Protein AF-A0A1F5B533-F1 (afdb_monomer)

Sequence (104 aa):
MALTTRHQVLAWDLVEGLGDEKHKGVYFRLAKDYEEAFLRRILSLVKDAWRQGNIKSEDRGKYFMGILKKEIQIYGKSIKNRTRRQSNTAKKSGSCKKSGKSRN

Nearest PDB structures (foldseek):
  6drf-assembly1_A  TM=5.918E-01  e=4.350E+00  Homo sapiens

Radius of gyration: 25.21 Å; Cα contacts (8 Å, |Δi|>4): 58; chains: 1; bounding box: 68×32×71 Å

Structure (mmCIF, N/CA/C/O backbone):
data_AF-A0A1F5B533-F1
#
_entry.id   AF-A0A1F5B533-F1
#
loop_
_atom_site.group_PDB
_atom_site.id
_atom_site.type_symbol
_atom_site.label_atom_id
_atom_site.label_alt_id
_atom_site.label_comp_id
_atom_site.label_asym_id
_atom_site.label_entity_id
_atom_site.label_seq_id
_atom_site.pdbx_PDB_ins_code
_atom_site.Cartn_x
_atom_site.Cartn_y
_atom_site.Cartn_z
_atom_site.occupancy
_atom_site.B_iso_or_equiv
_atom_site.auth_seq_id
_atom_site.auth_comp_id
_atom_site.auth_asym_id
_atom_site.auth_atom_id
_atom_site.pdbx_PDB_model_num
ATOM 1 N N . MET A 1 1 ? 15.444 -18.844 5.202 1.00 47.38 1 MET A N 1
ATOM 2 C CA . MET A 1 1 ? 15.034 -18.840 3.778 1.00 47.38 1 MET A CA 1
ATOM 3 C C . MET A 1 1 ? 15.587 -17.577 3.141 1.00 47.38 1 MET A C 1
ATOM 5 O O . MET A 1 1 ? 15.256 -16.502 3.616 1.00 47.38 1 MET A O 1
ATOM 9 N N . ALA A 1 2 ? 16.473 -17.687 2.150 1.00 49.44 2 ALA A N 1
ATOM 10 C CA . ALA A 1 2 ? 17.021 -16.513 1.470 1.00 49.44 2 ALA A CA 1
ATOM 11 C C . ALA A 1 2 ? 15.946 -15.893 0.559 1.00 49.44 2 ALA A C 1
ATOM 13 O O . ALA A 1 2 ? 15.352 -16.596 -0.256 1.00 49.44 2 ALA A O 1
ATOM 14 N N . LEU A 1 3 ? 15.676 -14.595 0.712 1.00 54.03 3 LEU A N 1
ATOM 15 C CA . LEU A 1 3 ? 14.843 -13.828 -0.216 1.00 54.03 3 LEU A CA 1
ATOM 16 C C . LEU A 1 3 ? 15.687 -13.529 -1.456 1.00 54.03 3 LEU A C 1
ATOM 18 O O . LEU A 1 3 ? 16.568 -12.678 -1.417 1.00 54.03 3 LEU A O 1
ATOM 22 N N . THR A 1 4 ? 15.477 -14.275 -2.537 1.00 65.38 4 THR A N 1
ATOM 23 C CA . THR A 1 4 ? 16.397 -14.287 -3.687 1.00 65.38 4 THR A CA 1
ATOM 24 C C . THR A 1 4 ? 16.049 -13.268 -4.768 1.00 65.38 4 THR A C 1
ATOM 26 O O . THR A 1 4 ? 16.853 -13.039 -5.666 1.00 65.38 4 THR A O 1
ATOM 29 N N . THR A 1 5 ? 14.878 -12.623 -4.704 1.00 77.69 5 THR A N 1
ATOM 30 C CA . THR A 1 5 ? 14.460 -11.645 -5.722 1.00 77.69 5 THR A CA 1
ATOM 31 C C . THR A 1 5 ? 14.006 -10.324 -5.108 1.00 77.69 5 THR A C 1
ATOM 33 O O . THR A 1 5 ? 13.290 -10.291 -4.107 1.00 77.69 5 THR A O 1
ATOM 36 N N . ARG A 1 6 ? 14.391 -9.213 -5.750 1.00 79.94 6 ARG A N 1
ATOM 37 C CA . ARG A 1 6 ? 14.094 -7.828 -5.332 1.00 79.94 6 ARG A CA 1
ATOM 38 C C . ARG A 1 6 ? 12.610 -7.601 -5.006 1.00 79.94 6 ARG A C 1
ATOM 40 O O . ARG A 1 6 ? 12.284 -6.946 -4.023 1.00 79.94 6 ARG A O 1
ATOM 47 N N . HIS A 1 7 ? 11.713 -8.217 -5.775 1.00 82.50 7 HIS A N 1
ATOM 48 C CA . HIS A 1 7 ? 10.266 -8.142 -5.561 1.00 82.50 7 HIS A CA 1
ATOM 49 C C . HIS A 1 7 ? 9.800 -8.862 -4.285 1.00 82.50 7 HIS A C 1
ATOM 51 O O . HIS A 1 7 ? 8.859 -8.409 -3.643 1.00 82.50 7 HIS A O 1
ATOM 57 N N . GLN A 1 8 ? 10.447 -9.963 -3.884 1.00 86.19 8 GLN A N 1
ATOM 58 C CA . GLN A 1 8 ? 10.112 -10.658 -2.635 1.00 86.19 8 GLN A CA 1
ATOM 59 C C . GLN A 1 8 ? 10.552 -9.847 -1.415 1.00 86.19 8 GLN A C 1
ATOM 61 O O . GLN 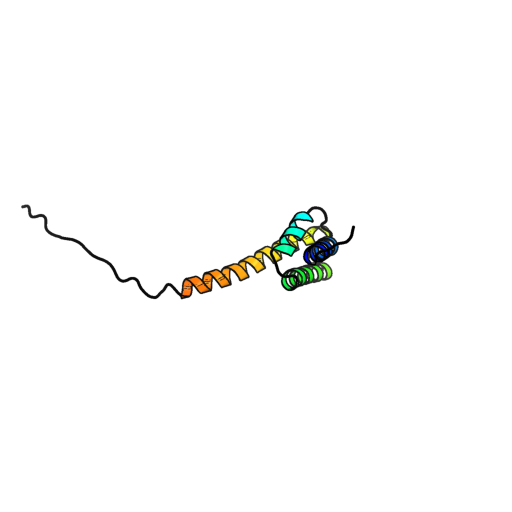A 1 8 ? 9.819 -9.794 -0.433 1.00 86.19 8 GLN A O 1
ATOM 66 N N . VAL A 1 9 ? 11.715 -9.188 -1.493 1.00 88.81 9 VAL A N 1
ATOM 67 C CA . VAL A 1 9 ? 12.182 -8.263 -0.448 1.00 88.81 9 VAL A CA 1
ATOM 68 C C . VAL A 1 9 ? 11.206 -7.097 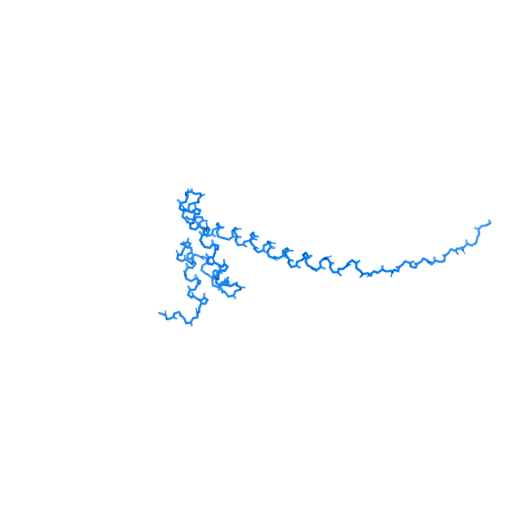-0.306 1.00 88.81 9 VAL A C 1
ATOM 70 O O . VAL A 1 9 ? 10.756 -6.805 0.795 1.00 88.81 9 VAL A O 1
ATOM 73 N N . LEU A 1 10 ? 10.804 -6.490 -1.425 1.00 89.94 10 LEU A N 1
ATOM 74 C CA . LEU A 1 10 ? 9.822 -5.408 -1.422 1.00 89.94 10 LEU A CA 1
ATOM 75 C C . LEU A 1 10 ? 8.463 -5.847 -0.863 1.00 89.94 10 LEU A C 1
ATOM 77 O O . LEU A 1 10 ? 7.840 -5.113 -0.104 1.00 89.94 10 LEU A O 1
ATOM 81 N N . ALA A 1 11 ? 7.992 -7.038 -1.231 1.00 89.62 11 ALA A N 1
ATOM 82 C CA . ALA A 1 11 ? 6.727 -7.562 -0.731 1.00 89.62 11 ALA A CA 1
ATOM 83 C C . ALA A 1 11 ? 6.748 -7.756 0.792 1.00 89.62 11 ALA A C 1
ATOM 85 O O . ALA A 1 11 ? 5.760 -7.442 1.451 1.00 89.62 11 ALA A O 1
ATOM 86 N N . TRP A 1 12 ? 7.866 -8.224 1.349 1.00 90.25 12 TRP A N 1
ATOM 87 C CA . TRP A 1 12 ? 8.044 -8.324 2.797 1.00 90.25 12 TRP A CA 1
ATOM 88 C C . TRP A 1 12 ? 8.118 -6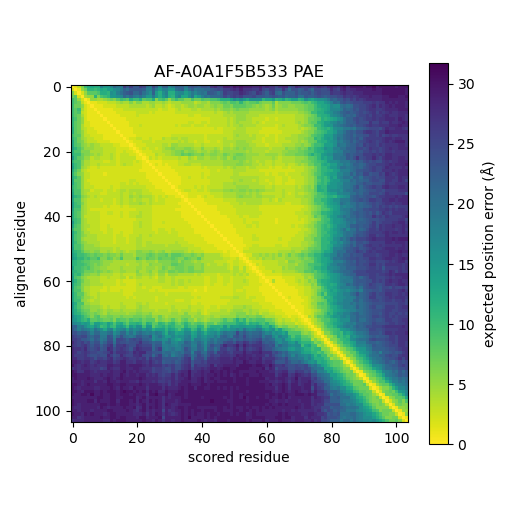.960 3.479 1.00 90.25 12 TRP A C 1
ATOM 90 O O . TRP A 1 12 ? 7.432 -6.765 4.476 1.00 90.25 12 TRP A O 1
ATOM 100 N N . ASP A 1 13 ? 8.841 -5.998 2.901 1.00 89.81 13 ASP A N 1
ATOM 101 C CA . ASP A 1 13 ? 8.907 -4.616 3.408 1.00 89.81 13 ASP A CA 1
ATOM 102 C C . ASP A 1 13 ? 7.502 -3.971 3.455 1.00 89.81 13 ASP A C 1
ATOM 104 O O . ASP A 1 13 ? 7.144 -3.257 4.393 1.00 89.81 13 ASP A O 1
ATOM 108 N N . LEU A 1 14 ? 6.640 -4.288 2.479 1.00 90.88 14 LEU A N 1
ATOM 109 C CA . LEU A 1 14 ? 5.231 -3.880 2.489 1.00 90.88 14 LEU A CA 1
ATOM 110 C C . LEU A 1 14 ? 4.424 -4.585 3.585 1.00 90.88 14 LEU A C 1
ATOM 112 O O . LEU A 1 14 ? 3.658 -3.924 4.282 1.00 90.88 14 LEU A O 1
ATOM 116 N N . VAL A 1 15 ? 4.581 -5.901 3.747 1.00 92.06 15 VAL A N 1
ATOM 117 C CA . VAL A 1 15 ? 3.872 -6.679 4.778 1.00 92.06 15 VAL A CA 1
ATOM 118 C C . VAL A 1 15 ? 4.220 -6.173 6.175 1.00 92.06 15 VAL A C 1
ATOM 120 O O . VAL A 1 15 ? 3.313 -5.877 6.952 1.00 92.06 15 VAL A O 1
ATOM 123 N N . GLU A 1 16 ? 5.508 -6.013 6.471 1.00 90.44 16 GLU A N 1
ATOM 124 C CA . GLU A 1 16 ? 5.986 -5.501 7.757 1.00 90.44 16 GLU A CA 1
ATOM 125 C C . GLU A 1 16 ? 5.591 -4.035 7.953 1.00 90.44 16 GLU A C 1
ATOM 127 O O . GLU A 1 16 ? 5.068 -3.656 9.002 1.00 90.44 16 GLU A O 1
ATOM 132 N N . GLY A 1 17 ? 5.767 -3.201 6.924 1.00 87.12 17 GLY A N 1
ATOM 133 C CA . GLY A 1 17 ? 5.429 -1.782 6.983 1.00 87.12 17 GLY A CA 1
ATOM 134 C C . GLY A 1 17 ? 3.939 -1.517 7.221 1.00 87.12 17 GLY A C 1
ATOM 135 O O . GLY A 1 17 ? 3.582 -0.532 7.878 1.00 87.12 17 GLY A O 1
ATOM 136 N N . LEU A 1 18 ? 3.069 -2.390 6.710 1.00 88.88 18 LEU A N 1
ATOM 137 C CA . LEU A 1 18 ? 1.618 -2.299 6.875 1.00 88.88 18 LEU A CA 1
ATOM 138 C C . LEU A 1 18 ? 1.098 -3.105 8.071 1.00 88.88 18 LEU A C 1
ATOM 140 O O . LEU A 1 18 ? -0.011 -2.827 8.523 1.00 88.88 18 LEU A O 1
ATOM 144 N N . GLY A 1 19 ? 1.883 -4.046 8.602 1.00 88.12 19 GLY A N 1
ATOM 145 C CA . GLY A 1 19 ? 1.453 -4.972 9.653 1.00 88.12 19 GLY A CA 1
ATOM 146 C C . GLY A 1 19 ? 0.354 -5.932 9.187 1.00 88.12 19 GLY A C 1
ATOM 147 O O . GLY A 1 19 ? -0.507 -6.311 9.975 1.00 88.12 19 GLY A O 1
ATOM 148 N N . ASP A 1 20 ? 0.339 -6.280 7.898 1.00 86.25 20 ASP A N 1
ATOM 149 C CA . ASP A 1 20 ? -0.748 -7.032 7.265 1.00 86.25 20 ASP A CA 1
ATOM 150 C C . ASP A 1 20 ? -0.246 -8.336 6.635 1.00 86.25 20 ASP A C 1
ATOM 152 O O . ASP A 1 20 ? -0.148 -8.498 5.416 1.00 86.25 20 ASP A O 1
ATOM 156 N N . GLU A 1 21 ? 0.069 -9.303 7.493 1.00 86.50 21 GLU A N 1
ATOM 157 C CA . GLU A 1 21 ? 0.518 -10.628 7.059 1.00 86.50 21 GLU A CA 1
ATOM 158 C C . GLU A 1 21 ? -0.583 -11.439 6.368 1.00 86.50 21 GLU A C 1
ATOM 160 O O . GLU A 1 21 ? -0.295 -12.272 5.501 1.00 86.50 21 GLU A O 1
ATOM 165 N N . LYS A 1 22 ? -1.852 -11.179 6.711 1.00 86.94 22 LYS A N 1
ATOM 166 C CA . LYS A 1 22 ? -3.011 -11.898 6.161 1.00 86.94 22 LYS A CA 1
ATOM 167 C C . LYS A 1 22 ? -3.096 -11.743 4.645 1.00 86.94 22 LYS A C 1
ATOM 169 O O . LYS A 1 22 ? -3.437 -12.699 3.951 1.00 86.94 22 LYS A O 1
ATOM 174 N N . HIS A 1 23 ? -2.719 -10.576 4.123 1.00 87.75 23 HIS A N 1
ATOM 175 C CA . HIS A 1 23 ? -2.760 -10.280 2.691 1.00 87.75 23 HIS A CA 1
ATOM 176 C C . HIS A 1 23 ? -1.390 -10.338 2.007 1.00 87.75 23 HIS A C 1
ATOM 178 O O . HIS A 1 23 ? -1.252 -9.832 0.891 1.00 87.75 23 HIS A O 1
ATOM 184 N N . LYS A 1 24 ? -0.389 -11.015 2.597 1.00 88.25 24 LYS A N 1
ATOM 185 C CA . LYS A 1 24 ? 0.957 -11.164 2.006 1.00 88.25 24 LYS A CA 1
ATOM 186 C C . LYS A 1 24 ? 0.929 -11.527 0.521 1.00 88.25 24 LYS A C 1
ATOM 188 O O . LYS A 1 24 ? 1.554 -10.846 -0.283 1.00 88.25 24 LYS A O 1
ATOM 193 N N . GLY A 1 25 ? 0.121 -12.511 0.119 1.00 88.12 25 GLY A N 1
ATOM 194 C CA . GLY A 1 25 ? 0.020 -12.941 -1.282 1.00 88.12 25 GLY A CA 1
ATOM 195 C C . GLY A 1 25 ? -0.355 -11.817 -2.259 1.00 88.12 25 GLY A C 1
ATOM 196 O O . GLY A 1 25 ? 0.126 -11.803 -3.392 1.00 88.12 25 GLY A O 1
ATOM 197 N N . VAL A 1 26 ? -1.148 -10.838 -1.814 1.00 89.31 26 VAL A N 1
ATOM 198 C CA . VAL A 1 26 ? -1.497 -9.657 -2.613 1.00 89.31 26 VAL A CA 1
ATOM 199 C C . VAL A 1 26 ? -0.273 -8.765 -2.798 1.00 89.31 26 VAL A C 1
ATOM 201 O O . VAL A 1 26 ? 0.035 -8.394 -3.927 1.00 89.31 26 VAL A O 1
ATOM 204 N N . TYR A 1 27 ? 0.474 -8.476 -1.732 1.00 90.62 27 TYR A N 1
ATOM 205 C CA . TYR A 1 27 ? 1.678 -7.641 -1.804 1.00 90.62 27 TYR A CA 1
ATOM 206 C C . TYR A 1 27 ? 2.778 -8.268 -2.669 1.00 90.62 27 TYR A C 1
ATOM 208 O O . TYR A 1 27 ? 3.426 -7.562 -3.436 1.00 90.62 27 TYR A O 1
ATOM 216 N N . PHE A 1 28 ? 2.926 -9.596 -2.643 1.00 89.62 28 PHE A N 1
ATOM 217 C CA . PHE A 1 28 ? 3.830 -10.307 -3.557 1.00 89.62 28 PHE A CA 1
ATOM 218 C C . PHE A 1 28 ? 3.439 -10.142 -5.025 1.00 89.62 28 PHE A C 1
ATOM 220 O O . PHE A 1 28 ? 4.312 -10.042 -5.886 1.00 89.62 28 PHE A O 1
ATOM 227 N N . ARG A 1 29 ? 2.139 -10.120 -5.326 1.00 87.38 29 ARG A N 1
ATOM 228 C CA . ARG A 1 29 ? 1.649 -9.875 -6.683 1.00 87.38 29 ARG A CA 1
ATOM 229 C C . ARG A 1 29 ? 1.869 -8.419 -7.091 1.00 87.38 29 ARG A C 1
ATOM 231 O O . ARG A 1 29 ? 2.412 -8.169 -8.159 1.00 87.38 29 ARG A O 1
ATOM 238 N N . LEU A 1 30 ? 1.561 -7.472 -6.206 1.00 88.12 30 LEU A N 1
ATOM 239 C CA . LEU A 1 30 ? 1.803 -6.049 -6.447 1.00 88.12 30 LEU A CA 1
ATOM 240 C C . LEU A 1 30 ? 3.278 -5.746 -6.704 1.00 88.12 30 LEU A C 1
ATOM 242 O O . LEU A 1 30 ? 3.588 -5.013 -7.633 1.00 88.12 30 LEU A O 1
ATOM 246 N N . ALA A 1 31 ? 4.184 -6.346 -5.933 1.00 88.75 31 ALA A N 1
ATOM 247 C CA . ALA A 1 31 ? 5.616 -6.163 -6.122 1.00 88.75 31 ALA A CA 1
ATOM 248 C C . ALA A 1 31 ? 6.116 -6.679 -7.480 1.00 88.75 31 ALA A C 1
ATOM 250 O O . ALA A 1 31 ? 7.164 -6.234 -7.922 1.00 88.75 31 ALA A O 1
ATOM 251 N N . LYS A 1 32 ? 5.403 -7.601 -8.142 1.00 85.81 32 LYS A N 1
ATOM 252 C CA . LYS A 1 32 ? 5.729 -8.048 -9.508 1.00 85.81 32 LYS A CA 1
ATOM 253 C C . LYS A 1 32 ? 5.128 -7.143 -10.581 1.00 85.81 32 LYS A C 1
ATOM 255 O O . LYS A 1 32 ? 5.743 -6.958 -11.624 1.00 85.81 32 LYS A O 1
ATOM 260 N N . ASP A 1 33 ? 3.928 -6.631 -10.329 1.00 85.00 33 ASP A N 1
ATOM 261 C CA . ASP A 1 33 ? 3.141 -5.890 -11.316 1.00 85.00 33 ASP A CA 1
ATOM 262 C C . ASP A 1 33 ? 3.504 -4.392 -11.362 1.00 85.00 33 ASP A C 1
ATOM 264 O O . ASP A 1 33 ? 3.265 -3.733 -12.374 1.00 85.00 33 ASP A O 1
ATOM 268 N N . TYR A 1 34 ? 4.068 -3.843 -10.280 1.00 86.25 34 TYR A N 1
ATOM 269 C CA . TYR A 1 34 ? 4.357 -2.414 -10.134 1.00 86.25 34 TYR A CA 1
ATOM 270 C C . TYR A 1 34 ? 5.813 -2.141 -9.757 1.00 86.25 34 TYR A C 1
ATOM 272 O O . TYR A 1 34 ? 6.465 -2.928 -9.073 1.00 86.25 34 TYR A O 1
ATOM 280 N N . GLU A 1 35 ? 6.302 -0.966 -10.155 1.00 85.81 35 GLU A N 1
ATOM 281 C CA . GLU A 1 35 ? 7.642 -0.510 -9.797 1.00 85.81 35 GLU A CA 1
ATOM 282 C C . GLU A 1 35 ? 7.805 -0.290 -8.288 1.00 85.81 35 GLU A C 1
ATOM 284 O O . GLU A 1 35 ? 6.915 0.203 -7.587 1.00 85.81 35 GLU A O 1
ATOM 289 N N . GLU A 1 36 ? 9.013 -0.569 -7.800 1.00 87.62 36 GLU A N 1
ATOM 290 C CA . GLU A 1 36 ? 9.376 -0.397 -6.395 1.00 87.62 36 GLU A CA 1
ATOM 291 C C . GLU A 1 36 ? 9.157 1.036 -5.897 1.00 87.62 36 GLU A C 1
ATOM 293 O O . GLU A 1 36 ? 8.579 1.239 -4.829 1.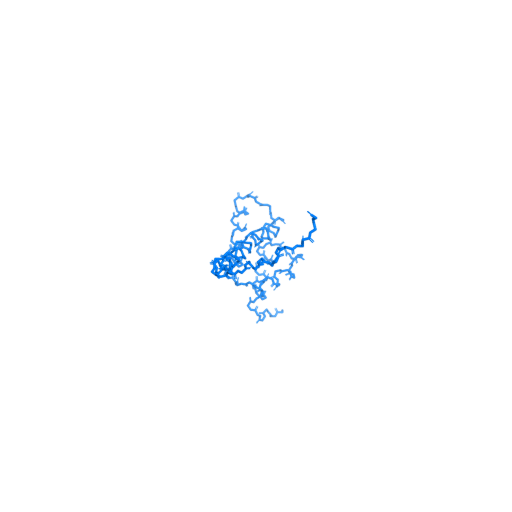00 87.62 36 GLU A O 1
ATOM 298 N N . ALA A 1 37 ? 9.584 2.034 -6.676 1.00 87.44 37 ALA A N 1
ATOM 299 C CA . ALA A 1 37 ? 9.460 3.440 -6.299 1.00 87.44 37 ALA A CA 1
ATOM 300 C C . ALA A 1 37 ? 7.992 3.846 -6.084 1.00 87.44 37 ALA A C 1
ATOM 302 O O . ALA A 1 37 ? 7.674 4.575 -5.142 1.00 87.44 37 ALA A O 1
ATOM 303 N N . PHE A 1 38 ? 7.088 3.323 -6.915 1.00 88.31 38 PHE A N 1
ATOM 304 C CA . PHE A 1 38 ? 5.656 3.579 -6.810 1.00 88.31 38 PHE A CA 1
ATOM 305 C C . PHE A 1 38 ? 5.068 2.987 -5.523 1.00 88.31 38 PHE A C 1
ATOM 307 O O . PHE A 1 38 ? 4.397 3.690 -4.765 1.00 88.31 38 PHE A O 1
ATOM 314 N N . LEU A 1 39 ? 5.374 1.723 -5.226 1.00 90.38 39 LEU A N 1
ATOM 315 C CA . LEU A 1 39 ? 4.884 1.055 -4.018 1.00 90.38 39 LEU A CA 1
ATOM 316 C C . LEU A 1 39 ? 5.458 1.680 -2.738 1.00 90.38 39 LEU A C 1
ATOM 318 O O . LEU A 1 39 ? 4.715 1.900 -1.779 1.00 90.38 39 LEU A O 1
ATOM 322 N N . ARG A 1 40 ? 6.747 2.050 -2.734 1.00 90.69 40 ARG A N 1
ATOM 323 C CA . ARG A 1 40 ? 7.383 2.760 -1.609 1.00 90.69 40 ARG A CA 1
ATOM 324 C C . ARG A 1 40 ? 6.764 4.134 -1.365 1.00 90.69 40 ARG A C 1
AT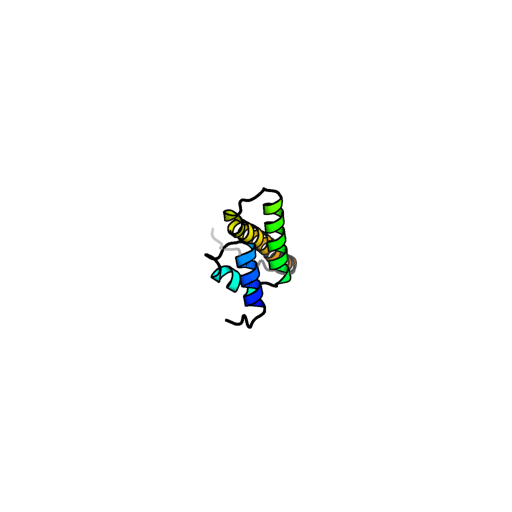OM 326 O O . ARG A 1 40 ? 6.550 4.504 -0.211 1.00 90.69 40 ARG A O 1
ATOM 333 N N . ARG A 1 41 ? 6.432 4.877 -2.426 1.00 91.56 41 ARG A N 1
ATOM 334 C CA . ARG A 1 41 ? 5.750 6.175 -2.311 1.00 91.56 41 ARG A CA 1
ATOM 335 C C . ARG A 1 41 ? 4.404 6.028 -1.607 1.00 91.56 41 ARG A C 1
ATOM 337 O O . ARG A 1 41 ? 4.118 6.780 -0.681 1.00 91.56 41 ARG A O 1
ATOM 344 N N . ILE A 1 42 ? 3.604 5.038 -2.004 1.00 91.81 42 ILE A N 1
ATOM 345 C CA . ILE A 1 42 ? 2.309 4.772 -1.364 1.00 91.81 42 ILE A CA 1
ATOM 346 C C . ILE A 1 42 ? 2.508 4.353 0.093 1.00 91.81 42 ILE A C 1
ATOM 348 O O . ILE A 1 42 ? 1.812 4.861 0.968 1.00 91.81 42 ILE A O 1
ATOM 352 N N . LEU A 1 43 ? 3.485 3.488 0.377 1.00 91.69 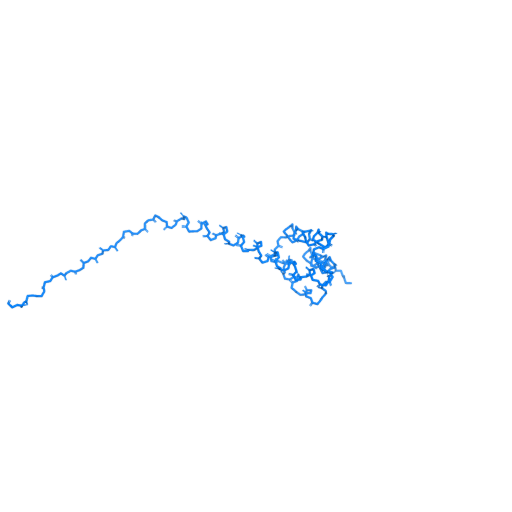43 LEU A N 1
ATOM 353 C CA . LEU A 1 43 ? 3.803 3.084 1.747 1.00 91.69 43 LEU A CA 1
ATOM 354 C C . LEU A 1 43 ? 4.152 4.294 2.631 1.00 91.69 43 LEU A C 1
ATOM 356 O O . LEU A 1 43 ? 3.699 4.357 3.774 1.00 91.69 43 LEU A O 1
ATOM 360 N N . SER A 1 44 ? 4.902 5.268 2.105 1.00 92.38 44 SER A N 1
ATOM 361 C CA . SER A 1 44 ? 5.208 6.515 2.818 1.00 92.38 44 SER A CA 1
ATOM 362 C C . SER A 1 44 ? 3.939 7.282 3.185 1.00 92.38 44 SER A C 1
ATOM 364 O O . SER A 1 44 ? 3.767 7.642 4.343 1.00 92.38 44 SER A O 1
ATOM 366 N N . LEU A 1 45 ? 2.999 7.438 2.245 1.00 91.38 45 LEU A N 1
ATOM 367 C CA . LEU A 1 45 ? 1.727 8.128 2.501 1.00 91.38 45 LEU A CA 1
ATOM 368 C C . LEU A 1 45 ? 0.909 7.456 3.611 1.00 91.38 45 LEU A C 1
ATOM 370 O O . LEU A 1 45 ? 0.269 8.133 4.414 1.00 91.38 45 LEU A O 1
ATOM 374 N N . VAL A 1 46 ? 0.929 6.122 3.676 1.00 91.62 46 VAL A N 1
ATOM 375 C CA . VAL A 1 46 ? 0.261 5.373 4.750 1.00 91.62 46 VAL A CA 1
ATOM 376 C C . VAL A 1 46 ? 0.961 5.603 6.091 1.00 91.62 46 VAL A C 1
ATOM 378 O O . VAL A 1 46 ? 0.289 5.827 7.097 1.00 91.62 46 VAL A O 1
ATOM 381 N N . LYS A 1 47 ? 2.301 5.581 6.118 1.00 90.31 47 LYS A N 1
ATOM 382 C CA . LYS A 1 47 ? 3.087 5.856 7.332 1.00 90.31 47 LYS A CA 1
ATOM 383 C C . LYS A 1 47 ? 2.835 7.271 7.852 1.00 90.31 47 LYS A C 1
ATOM 385 O O . LYS A 1 47 ? 2.648 7.433 9.056 1.00 90.31 47 LYS A O 1
ATOM 390 N N . ASP A 1 48 ? 2.763 8.258 6.967 1.00 92.44 48 ASP A N 1
ATOM 391 C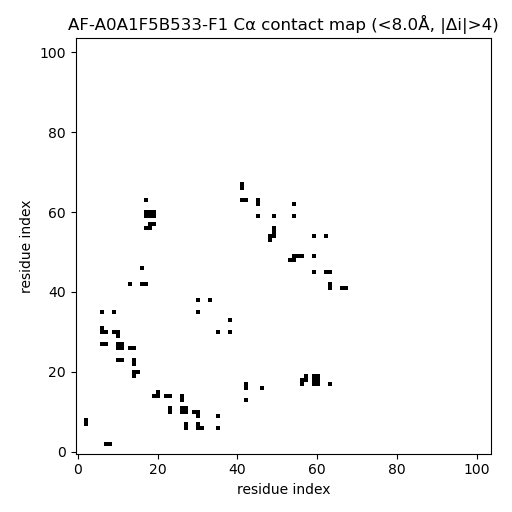 CA . ASP A 1 48 ? 2.476 9.648 7.328 1.00 92.44 48 ASP A CA 1
ATOM 392 C C . ASP A 1 48 ? 1.055 9.801 7.877 1.00 92.44 48 ASP A C 1
ATOM 394 O O . ASP A 1 48 ? 0.865 10.386 8.941 1.00 92.44 48 ASP A O 1
ATOM 398 N N . ALA A 1 49 ? 0.060 9.192 7.223 1.00 90.38 49 ALA A N 1
ATOM 399 C CA . ALA A 1 49 ? -1.317 9.192 7.710 1.00 90.38 49 ALA A CA 1
ATOM 400 C C . ALA A 1 49 ? -1.448 8.521 9.088 1.00 90.38 49 ALA A C 1
ATOM 402 O O . ALA A 1 49 ? -2.206 8.993 9.936 1.00 90.38 49 ALA A O 1
ATOM 403 N N . TRP A 1 50 ? -0.698 7.443 9.336 1.00 91.19 50 TRP A N 1
ATOM 404 C CA . TRP A 1 50 ? -0.671 6.792 10.646 1.00 91.19 50 TRP A CA 1
ATOM 405 C C . TRP A 1 50 ? -0.001 7.671 11.706 1.00 91.19 50 TRP A C 1
ATOM 407 O O . TRP A 1 50 ? -0.553 7.837 12.791 1.00 91.19 50 TRP A O 1
ATOM 417 N N . ARG A 1 51 ? 1.145 8.289 11.388 1.00 89.50 51 ARG A N 1
ATOM 418 C CA . ARG A 1 51 ? 1.843 9.221 12.293 1.00 89.50 51 ARG A CA 1
ATOM 419 C C . ARG A 1 51 ? 0.994 10.436 12.658 1.00 89.50 51 ARG A C 1
ATOM 421 O O . ARG A 1 51 ? 1.084 10.915 13.780 1.00 89.50 51 ARG A O 1
ATOM 428 N N . GLN A 1 52 ? 0.160 10.909 11.736 1.00 92.19 52 GLN A N 1
ATOM 429 C CA . GLN A 1 52 ? -0.781 12.009 11.966 1.00 92.19 52 GLN A CA 1
ATOM 430 C C . GLN A 1 52 ? -2.025 11.594 12.770 1.00 92.19 52 GLN A C 1
ATOM 432 O O . GLN A 1 52 ? -2.836 12.449 13.107 1.00 92.19 52 GLN A O 1
ATOM 437 N N . GLY A 1 53 ? -2.208 10.301 13.063 1.00 90.25 53 GLY A N 1
ATOM 438 C CA . GLY A 1 53 ? -3.387 9.794 13.770 1.00 90.25 53 GLY A CA 1
ATOM 439 C C . GLY A 1 53 ? -4.651 9.704 12.909 1.00 90.25 53 GLY A C 1
ATOM 440 O O . GLY A 1 53 ? -5.729 9.449 13.438 1.00 90.25 53 GLY A O 1
ATOM 441 N N . ASN A 1 54 ? -4.537 9.864 11.585 1.00 89.50 54 ASN A N 1
ATOM 442 C CA . ASN A 1 54 ? -5.678 9.798 10.666 1.00 89.50 54 ASN A CA 1
ATOM 443 C C . ASN A 1 54 ? -6.201 8.368 10.471 1.00 89.50 54 ASN A C 1
ATOM 445 O O . ASN A 1 54 ? -7.349 8.176 10.073 1.00 89.50 54 ASN A O 1
ATOM 449 N N . ILE A 1 55 ? -5.356 7.361 10.707 1.00 90.62 55 ILE A N 1
ATOM 450 C CA . ILE A 1 55 ? -5.696 5.947 10.526 1.00 90.62 55 ILE A CA 1
ATOM 451 C C . ILE A 1 55 ? -5.217 5.106 11.707 1.00 90.62 55 ILE A C 1
ATOM 453 O O . ILE A 1 55 ? -4.173 5.373 12.303 1.00 90.62 55 ILE A O 1
ATOM 457 N N . LYS A 1 56 ? -5.966 4.045 12.015 1.00 88.56 56 LYS A N 1
ATOM 458 C CA . LYS A 1 56 ? -5.575 3.039 13.009 1.00 88.56 56 LYS A CA 1
ATOM 459 C C . LYS A 1 56 ? -4.513 2.102 12.434 1.00 88.56 56 LYS A C 1
ATOM 461 O O . LYS A 1 56 ? -4.414 1.928 11.220 1.00 88.56 56 LYS A O 1
ATOM 466 N N . SER A 1 57 ? -3.734 1.468 13.310 1.00 83.00 57 SER A N 1
ATOM 467 C CA . SER A 1 57 ? -2.729 0.464 12.928 1.00 83.00 57 SER A CA 1
ATOM 468 C C . SER A 1 57 ? -3.326 -0.681 12.107 1.00 83.00 57 SER A C 1
ATOM 470 O O . SER A 1 57 ? -2.745 -1.074 11.102 1.00 83.00 57 SER A O 1
ATOM 472 N N . GLU A 1 58 ? -4.513 -1.151 12.486 1.00 86.38 58 GLU A N 1
ATOM 473 C CA . GLU A 1 58 ? -5.220 -2.260 11.830 1.00 86.38 58 GLU A CA 1
ATOM 474 C C . GLU A 1 58 ? -5.738 -1.912 10.424 1.00 86.38 58 GLU A C 1
ATOM 476 O O . GLU A 1 58 ? -5.935 -2.794 9.589 1.00 86.38 58 GLU A O 1
ATOM 481 N N . ASP A 1 59 ? -5.942 -0.624 10.134 1.00 88.44 59 ASP A N 1
ATOM 482 C CA . ASP A 1 59 ? -6.509 -0.166 8.863 1.00 88.44 59 ASP A CA 1
ATOM 483 C C . ASP A 1 59 ? -5.445 0.267 7.844 1.00 88.44 59 ASP A C 1
ATOM 485 O O . ASP A 1 59 ? -5.788 0.647 6.721 1.00 88.44 59 ASP A O 1
ATOM 489 N N . ARG A 1 60 ? -4.150 0.165 8.178 1.00 88.44 60 ARG A N 1
ATOM 490 C CA . ARG A 1 60 ? -3.049 0.538 7.270 1.00 88.44 60 ARG A CA 1
ATOM 491 C C . ARG A 1 60 ? -3.114 -0.209 5.937 1.00 88.44 60 ARG A C 1
ATOM 493 O O . ARG A 1 60 ? -2.988 0.424 4.891 1.00 88.44 60 ARG A O 1
ATOM 500 N N . GLY A 1 61 ? -3.373 -1.520 5.955 1.00 89.44 61 GLY A N 1
ATOM 501 C CA . GLY A 1 61 ? -3.504 -2.334 4.738 1.00 89.44 61 GLY A CA 1
ATOM 502 C C . GLY A 1 61 ? -4.684 -1.908 3.854 1.00 89.44 61 GLY A C 1
ATOM 503 O O . GLY A 1 61 ? -4.539 -1.726 2.642 1.00 89.44 61 GLY A O 1
ATOM 504 N N . LYS A 1 62 ? -5.851 -1.635 4.455 1.00 89.50 62 LYS A N 1
ATOM 505 C CA . LYS A 1 62 ? -7.027 -1.126 3.723 1.00 89.50 62 LYS A CA 1
ATOM 506 C C . LYS A 1 62 ? -6.758 0.249 3.120 1.00 89.50 62 LYS A C 1
ATOM 508 O O . LYS A 1 62 ? -7.106 0.501 1.965 1.00 89.50 62 LYS A O 1
ATOM 513 N N . TYR A 1 63 ? -6.126 1.131 3.890 1.00 91.25 63 TYR A N 1
ATOM 514 C CA . TYR A 1 63 ? -5.787 2.477 3.449 1.00 91.25 63 TYR A CA 1
ATOM 515 C C . TYR A 1 63 ? -4.779 2.447 2.291 1.00 91.25 63 TYR A C 1
ATOM 517 O O . TYR A 1 63 ? -4.988 3.125 1.283 1.00 91.25 63 TYR A O 1
ATOM 525 N N . PHE A 1 64 ? -3.762 1.580 2.373 1.00 92.81 64 PHE A N 1
ATOM 526 C CA . PHE A 1 64 ? -2.812 1.323 1.289 1.00 92.81 64 PHE A CA 1
ATOM 527 C C . PHE A 1 64 ? -3.524 0.927 -0.008 1.00 92.81 64 PHE A C 1
ATOM 529 O O . PHE A 1 64 ? -3.324 1.564 -1.043 1.00 92.81 64 PHE A O 1
ATOM 536 N N . MET A 1 65 ? -4.413 -0.070 0.047 1.00 90.06 65 MET A N 1
ATOM 537 C CA . MET A 1 65 ? -5.183 -0.508 -1.125 1.00 90.06 65 MET A CA 1
ATOM 538 C C . MET A 1 65 ? -6.087 0.600 -1.678 1.00 90.06 65 MET A C 1
ATOM 540 O O . MET A 1 65 ? -6.264 0.716 -2.894 1.00 90.06 65 MET A O 1
ATOM 544 N N . GLY A 1 66 ? -6.635 1.448 -0.804 1.00 91.38 66 GLY A N 1
ATOM 545 C CA . GLY A 1 66 ? -7.419 2.618 -1.189 1.00 91.38 66 GLY A CA 1
ATOM 546 C C . GLY A 1 66 ? -6.612 3.639 -1.997 1.00 91.38 66 GLY A C 1
ATOM 547 O O . GLY A 1 66 ? -7.082 4.098 -3.041 1.00 91.38 66 GLY A O 1
ATOM 548 N N . ILE A 1 67 ? -5.394 3.968 -1.553 1.00 90.25 67 ILE A N 1
ATOM 549 C CA . ILE A 1 67 ? -4.487 4.865 -2.289 1.00 90.25 67 ILE A CA 1
ATOM 550 C C . ILE A 1 67 ? -4.052 4.215 -3.599 1.00 90.25 67 ILE A C 1
ATOM 552 O O . ILE A 1 67 ? -4.147 4.846 -4.649 1.00 90.25 67 ILE A O 1
ATOM 556 N N . LEU A 1 68 ? -3.656 2.942 -3.557 1.00 89.69 68 LEU A N 1
ATOM 557 C CA . LEU A 1 68 ? -3.239 2.184 -4.731 1.00 89.69 68 LEU A CA 1
ATOM 558 C C . LEU A 1 68 ? -4.315 2.219 -5.827 1.00 89.69 68 LEU A C 1
ATOM 560 O O . LEU A 1 68 ? -4.024 2.549 -6.975 1.00 89.69 68 LEU A O 1
ATOM 564 N N . LYS A 1 69 ? -5.582 1.968 -5.474 1.00 87.31 69 LYS A N 1
ATOM 565 C CA . LYS A 1 69 ? -6.708 2.022 -6.419 1.00 87.31 69 LYS A CA 1
ATOM 566 C C . LYS A 1 69 ? -6.899 3.419 -7.022 1.00 87.31 69 LYS A C 1
ATOM 568 O O . LYS A 1 69 ? -7.179 3.525 -8.217 1.00 87.31 69 LYS A O 1
ATOM 573 N N . LYS A 1 70 ? -6.746 4.482 -6.223 1.00 87.25 70 LYS A N 1
ATOM 574 C CA . LYS A 1 70 ? -6.837 5.876 -6.696 1.00 87.25 70 LYS A CA 1
ATOM 575 C C . LYS A 1 70 ? -5.698 6.219 -7.660 1.00 87.25 70 LYS A C 1
ATOM 577 O O . LYS A 1 70 ? -5.964 6.737 -8.742 1.00 87.25 70 LYS A O 1
ATOM 582 N N . GLU A 1 71 ? -4.463 5.882 -7.302 1.00 83.88 71 GLU A N 1
ATOM 583 C CA . GLU A 1 71 ? -3.270 6.124 -8.122 1.00 83.88 71 GLU A CA 1
ATOM 584 C C . GLU A 1 71 ? -3.331 5.351 -9.449 1.00 83.88 71 GLU A C 1
ATOM 586 O O . GLU A 1 71 ? -3.148 5.939 -10.515 1.00 83.88 71 GLU A O 1
ATOM 591 N N . ILE A 1 72 ? -3.721 4.070 -9.426 1.00 81.62 72 ILE A N 1
ATOM 592 C CA . ILE A 1 72 ? -3.938 3.275 -10.648 1.00 81.62 72 ILE A CA 1
ATOM 593 C C . ILE A 1 72 ? -5.023 3.904 -11.525 1.00 81.62 72 ILE A C 1
ATOM 595 O O . ILE A 1 72 ? -4.890 3.940 -12.747 1.00 81.62 72 ILE A O 1
ATOM 599 N N . GLN A 1 73 ? -6.108 4.418 -10.939 1.00 74.62 73 GLN A N 1
ATOM 600 C CA . GLN A 1 73 ? -7.174 5.054 -11.711 1.00 74.62 73 GLN A CA 1
ATOM 601 C C . GLN A 1 73 ? -6.697 6.345 -12.393 1.00 74.62 73 GLN A C 1
ATOM 603 O O . GLN A 1 73 ? -7.107 6.617 -13.522 1.00 74.62 73 GLN A O 1
ATOM 608 N N . ILE A 1 74 ? -5.831 7.125 -11.744 1.00 66.00 74 ILE A N 1
ATOM 609 C CA . ILE A 1 74 ? -5.199 8.312 -12.337 1.00 66.00 74 ILE A CA 1
ATOM 610 C C . ILE A 1 74 ? -4.265 7.887 -13.481 1.00 66.00 74 ILE A C 1
ATOM 612 O O . ILE A 1 74 ? -4.363 8.424 -14.588 1.00 66.00 74 ILE A O 1
ATOM 616 N N . TYR A 1 75 ? -3.446 6.858 -13.260 1.00 58.38 75 TYR A N 1
ATOM 617 C CA . TYR A 1 75 ? -2.516 6.325 -14.258 1.00 58.38 75 TYR A CA 1
ATOM 618 C C . TYR A 1 75 ? -3.244 5.744 -15.486 1.00 58.38 75 TYR A C 1
ATOM 620 O O . TYR A 1 75 ? -2.956 6.093 -16.630 1.00 58.38 75 TYR A O 1
ATOM 628 N N . GLY A 1 76 ? -4.283 4.933 -15.270 1.00 53.72 76 GLY A N 1
ATOM 629 C CA . GLY A 1 76 ? -5.114 4.360 -16.332 1.00 53.72 76 GLY A CA 1
ATOM 630 C C . GLY A 1 76 ? -5.957 5.399 -17.085 1.00 53.72 76 GLY A C 1
ATOM 631 O O . GLY A 1 76 ? -6.207 5.240 -18.283 1.00 53.72 76 GLY A O 1
ATOM 632 N N . LYS A 1 77 ? -6.369 6.494 -16.427 1.00 49.88 77 LYS A N 1
ATOM 633 C CA . LYS A 1 77 ? -7.022 7.637 -17.094 1.00 49.88 77 LYS A CA 1
ATOM 634 C C . LYS A 1 77 ? -6.049 8.410 -17.987 1.00 49.88 77 LYS A C 1
ATOM 636 O O . LYS A 1 77 ? -6.464 8.843 -19.059 1.00 49.88 77 LYS A O 1
ATOM 641 N N . SER A 1 78 ? -4.775 8.533 -17.607 1.00 47.84 78 SER A N 1
ATOM 642 C CA . SER A 1 78 ? -3.732 9.139 -18.453 1.00 47.84 78 SER A CA 1
ATOM 643 C C . SER A 1 78 ? -3.565 8.386 -19.783 1.00 47.84 78 SER A C 1
ATOM 645 O O . SER A 1 78 ? -3.549 8.997 -20.853 1.00 47.84 78 SER A O 1
ATOM 647 N N . ILE A 1 79 ? -3.587 7.047 -19.746 1.00 47.62 79 ILE A N 1
ATOM 648 C CA . ILE A 1 79 ? -3.484 6.201 -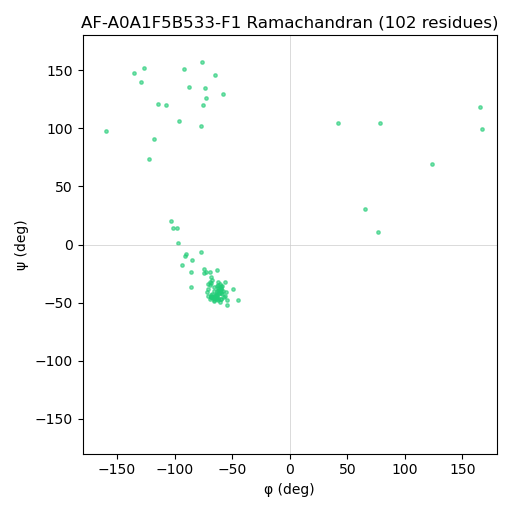20.948 1.00 47.62 79 ILE A CA 1
ATOM 649 C C . ILE A 1 79 ? -4.734 6.326 -21.837 1.00 47.62 79 ILE A C 1
ATOM 651 O O . ILE A 1 79 ? -4.608 6.521 -23.048 1.00 47.62 79 ILE A O 1
ATOM 655 N N . LYS A 1 80 ? -5.942 6.288 -21.251 1.00 39.56 80 LYS A N 1
ATOM 656 C CA . LYS A 1 80 ? -7.212 6.402 -22.002 1.00 39.56 80 LYS A CA 1
ATOM 657 C C . LYS A 1 80 ? -7.454 7.800 -22.584 1.00 39.56 80 LYS A C 1
ATOM 659 O O . LYS A 1 80 ? -8.033 7.928 -23.662 1.00 39.56 80 LYS A O 1
ATOM 664 N N . ASN A 1 81 ? -6.996 8.857 -21.913 1.00 41.44 81 ASN A N 1
ATOM 665 C CA . ASN A 1 81 ? -7.123 10.227 -22.421 1.00 41.44 81 ASN A CA 1
ATOM 666 C C . ASN A 1 81 ? -6.148 10.525 -23.572 1.00 41.44 81 ASN A C 1
ATOM 668 O O . ASN A 1 81 ? -6.449 11.376 -24.410 1.00 41.44 81 ASN A O 1
ATOM 672 N N . ARG A 1 82 ? -5.023 9.799 -23.669 1.00 41.88 82 ARG A N 1
ATOM 673 C CA . ARG A 1 82 ? -4.099 9.893 -24.812 1.00 41.88 82 ARG A CA 1
ATOM 674 C C . ARG A 1 82 ? -4.686 9.259 -26.075 1.00 41.88 82 ARG A C 1
ATOM 676 O O . ARG A 1 82 ? -4.599 9.848 -27.147 1.00 41.88 82 ARG A O 1
ATOM 683 N N . THR A 1 83 ? -5.358 8.116 -25.940 1.00 42.91 83 THR A N 1
ATOM 684 C CA . THR A 1 83 ? -6.005 7.414 -27.064 1.00 42.91 83 THR A CA 1
ATOM 685 C C . THR A 1 83 ? -7.240 8.152 -27.585 1.00 42.91 83 THR A C 1
ATOM 687 O O . THR A 1 83 ? -7.481 8.166 -28.788 1.00 42.91 83 THR A O 1
ATOM 690 N N . ARG A 1 84 ? -7.998 8.834 -26.714 1.00 40.84 84 ARG A N 1
ATOM 691 C CA . ARG A 1 84 ? -9.216 9.564 -27.115 1.00 40.84 84 ARG A CA 1
ATOM 692 C C . ARG A 1 84 ? -8.943 10.878 -27.862 1.00 40.84 84 ARG A C 1
ATOM 694 O O . ARG A 1 84 ? -9.819 11.361 -28.571 1.00 40.84 84 ARG A O 1
ATOM 701 N N . ARG A 1 85 ? -7.744 11.460 -27.726 1.00 40.12 85 ARG A N 1
ATOM 702 C CA . ARG A 1 85 ? -7.340 12.671 -28.469 1.00 40.12 85 ARG A CA 1
ATOM 703 C C . ARG A 1 85 ? -6.782 12.387 -29.869 1.00 40.12 85 ARG A C 1
ATOM 705 O O . ARG A 1 85 ? -6.707 13.318 -30.660 1.00 40.12 85 ARG A O 1
ATOM 712 N N . GLN A 1 86 ? -6.445 11.137 -30.198 1.00 45.94 86 GLN A N 1
ATOM 713 C CA . GLN A 1 86 ? -5.974 10.755 -31.539 1.00 45.94 86 GLN A CA 1
ATOM 714 C C . GLN A 1 86 ? -7.095 10.332 -32.506 1.00 45.94 86 GLN A C 1
ATOM 716 O O . GLN A 1 86 ? -6.831 10.177 -33.691 1.00 45.94 86 GLN A O 1
ATOM 721 N N . SER A 1 87 ? -8.343 10.178 -32.049 1.00 47.12 87 SER A N 1
ATOM 722 C CA . SER A 1 87 ? -9.440 9.638 -32.870 1.00 47.12 87 SER A CA 1
ATOM 723 C C . SER A 1 87 ? -10.422 10.676 -33.438 1.00 47.12 87 SER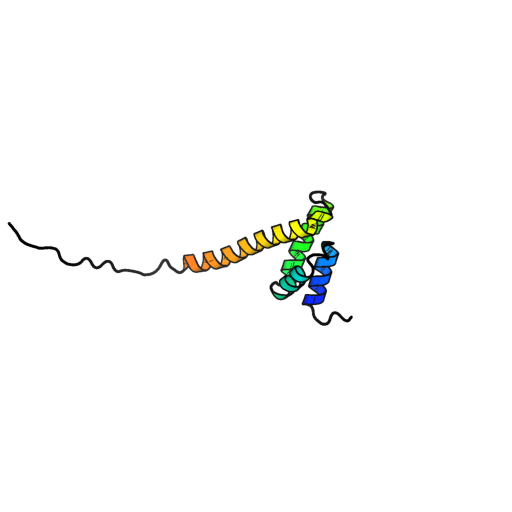 A C 1
ATOM 725 O O . SER A 1 87 ? -11.489 10.289 -33.904 1.00 47.12 87 SER A O 1
ATOM 727 N N . ASN A 1 88 ? -10.098 11.975 -33.421 1.00 51.06 88 ASN A N 1
ATOM 728 C CA . ASN A 1 88 ? -10.957 13.021 -34.010 1.00 51.06 88 ASN A CA 1
ATOM 729 C C . ASN A 1 88 ? -10.551 13.456 -35.427 1.00 51.06 88 ASN A C 1
ATOM 731 O O . ASN A 1 88 ? -11.065 14.451 -35.935 1.00 51.06 88 ASN A O 1
ATOM 735 N N . THR A 1 89 ? -9.691 12.701 -36.107 1.00 54.31 89 THR A N 1
ATOM 736 C CA . THR A 1 89 ? -9.468 12.866 -37.545 1.00 54.31 89 THR A CA 1
ATOM 737 C C . THR A 1 89 ? -9.945 11.630 -38.301 1.00 54.31 89 THR A C 1
ATOM 739 O O . THR A 1 89 ? -9.464 10.522 -38.102 1.00 54.31 89 THR A O 1
ATOM 742 N N . ALA A 1 90 ? -10.895 11.886 -39.202 1.00 52.59 90 ALA A N 1
ATOM 743 C CA . ALA A 1 90 ? -11.481 10.996 -40.199 1.00 52.59 90 ALA A CA 1
ATOM 744 C C . ALA A 1 90 ? -12.548 9.990 -39.719 1.00 52.59 90 ALA A C 1
ATOM 746 O O . ALA A 1 90 ? -12.252 8.894 -39.256 1.00 52.59 90 ALA A O 1
ATOM 747 N N . LYS A 1 91 ? -13.812 10.313 -40.035 1.00 45.75 91 LYS A N 1
ATOM 748 C CA . LYS A 1 91 ? -14.628 9.482 -40.941 1.00 45.75 91 LYS A CA 1
ATOM 749 C C . LYS A 1 91 ? -15.796 10.279 -41.542 1.00 45.75 91 LYS A C 1
ATOM 751 O O . LYS A 1 91 ? -16.856 10.435 -40.949 1.00 45.75 91 LYS A O 1
ATOM 756 N N . LYS A 1 92 ? -15.566 10.764 -42.768 1.00 52.91 92 LYS A N 1
ATOM 757 C CA . LYS A 1 92 ? -16.592 10.945 -43.808 1.00 52.91 92 LYS A CA 1
ATOM 758 C C . LYS A 1 92 ? -17.229 9.577 -44.070 1.00 52.91 92 LYS A C 1
ATOM 760 O O . LYS A 1 92 ? -16.473 8.659 -44.363 1.00 52.91 92 LYS A O 1
ATOM 765 N N . SER A 1 93 ? -18.560 9.481 -44.048 1.00 47.66 93 SER A N 1
ATOM 766 C CA . SER A 1 93 ? -19.367 8.723 -45.028 1.00 47.66 93 SER A CA 1
ATOM 767 C C . SER A 1 93 ? -20.808 8.560 -44.529 1.00 47.66 93 SER A C 1
ATOM 769 O O . SER A 1 93 ? -21.098 7.666 -43.739 1.00 47.66 93 SER A O 1
ATOM 771 N N . GLY A 1 94 ? -21.717 9.401 -45.020 1.00 44.44 94 GLY A N 1
ATOM 772 C CA . GLY A 1 94 ? -23.158 9.172 -44.948 1.00 44.44 94 GLY A CA 1
ATOM 773 C C . GLY A 1 94 ? -23.715 9.080 -46.362 1.00 44.44 94 GLY A C 1
ATOM 774 O O . GLY A 1 94 ? -24.044 10.097 -46.962 1.00 44.44 94 GLY A O 1
ATOM 775 N N . SER A 1 95 ? -23.762 7.868 -46.915 1.00 51.12 95 SER A N 1
ATOM 776 C CA . SER A 1 95 ? -24.490 7.549 -48.144 1.00 51.12 95 SER A CA 1
ATOM 777 C C . SER A 1 95 ? -25.988 7.480 -47.839 1.00 51.12 95 SER A C 1
ATOM 779 O O . SER A 1 95 ? -26.394 6.619 -47.059 1.00 51.12 95 SER A O 1
ATOM 781 N N . CYS A 1 96 ? -26.814 8.316 -48.472 1.00 41.62 96 CYS A N 1
ATOM 782 C CA . CYS A 1 96 ? -28.270 8.160 -48.430 1.00 41.62 96 CYS A CA 1
ATOM 783 C C . CYS A 1 96 ? -28.773 7.658 -49.791 1.00 41.62 96 CYS A C 1
ATOM 785 O O . CYS A 1 96 ? -28.531 8.274 -50.828 1.00 41.62 96 CYS A O 1
ATOM 787 N N . LYS A 1 97 ? -29.408 6.482 -49.777 1.00 50.53 97 LYS A N 1
ATOM 788 C CA . LYS A 1 97 ? -29.960 5.766 -50.934 1.00 50.53 97 LYS A CA 1
ATOM 789 C C . LYS A 1 97 ? -31.400 6.221 -51.218 1.00 50.53 97 LYS A C 1
ATOM 791 O O . LYS A 1 97 ? -32.215 6.241 -50.307 1.00 50.53 97 LYS A O 1
ATOM 796 N N . LYS A 1 98 ? -31.670 6.455 -52.511 1.00 48.06 98 LYS A N 1
ATOM 797 C CA . LYS A 1 98 ? -32.917 6.248 -53.286 1.00 48.06 98 LYS A CA 1
ATOM 798 C C . LYS A 1 98 ? -34.262 6.623 -52.632 1.00 48.06 98 LYS A C 1
ATOM 800 O O . LYS A 1 98 ? -34.850 5.834 -51.900 1.00 48.06 98 LYS A O 1
ATOM 805 N N . SER A 1 99 ? -34.813 7.753 -53.073 1.00 42.91 99 SER A N 1
ATOM 806 C CA . SER A 1 99 ? -36.243 8.083 -53.049 1.00 42.91 99 SER A CA 1
ATOM 807 C C . SER A 1 99 ? -36.934 7.656 -54.358 1.00 42.91 99 SER A C 1
ATOM 809 O O . SER A 1 99 ? -36.306 7.640 -55.415 1.00 42.91 99 SER A O 1
ATOM 811 N N . GLY A 1 100 ? -38.233 7.333 -54.285 1.00 43.34 100 GLY A N 1
ATOM 812 C CA . GLY A 1 100 ? -39.140 7.348 -55.444 1.00 43.34 100 GLY A CA 1
ATOM 813 C C . GLY A 1 100 ? -39.881 6.044 -55.758 1.00 43.34 100 GLY A C 1
ATOM 814 O O . GLY A 1 100 ? -39.636 5.438 -56.796 1.00 43.34 100 GLY A O 1
ATOM 815 N N . LYS A 1 101 ? -40.830 5.631 -54.905 1.00 44.31 101 LYS A N 1
ATOM 816 C CA . LYS A 1 101 ? -41.905 4.700 -55.292 1.00 44.31 101 LYS A CA 1
ATOM 817 C C . LYS A 1 101 ? -43.140 5.531 -55.646 1.00 44.31 101 LYS A C 1
ATOM 819 O O . LYS A 1 101 ? -43.761 6.105 -54.761 1.00 44.31 101 LYS A O 1
ATOM 824 N N . SER A 1 102 ? -43.424 5.614 -56.944 1.00 44.59 102 SER A N 1
ATOM 825 C CA . SER A 1 102 ? -44.621 6.224 -57.533 1.00 44.59 102 SER A CA 1
ATOM 826 C C . SER A 1 102 ? -45.860 5.339 -57.317 1.00 44.59 102 SER A C 1
ATOM 828 O O . SER A 1 102 ? -45.758 4.118 -57.465 1.00 44.59 102 SER A O 1
ATOM 830 N N . ARG A 1 103 ? -46.966 5.977 -56.913 1.00 44.00 103 ARG A N 1
ATOM 831 C CA . ARG A 1 103 ? -48.405 5.607 -56.834 1.00 44.00 103 ARG A CA 1
ATOM 832 C C . ARG A 1 103 ? -48.993 6.704 -55.923 1.00 44.00 103 ARG A C 1
ATOM 834 O O . ARG A 1 103 ? -48.497 6.854 -54.812 1.00 44.00 103 ARG A O 1
ATOM 841 N N . ASN A 1 104 ? -49.935 7.552 -56.312 1.00 44.56 104 ASN A N 1
ATOM 842 C CA . ASN A 1 104 ? -51.090 7.410 -57.191 1.00 44.56 104 ASN A CA 1
ATOM 843 C C . ASN A 1 104 ? -51.375 8.767 -57.850 1.00 44.56 104 ASN A C 1
ATOM 845 O O . ASN A 1 104 ? -51.144 9.780 -57.150 1.00 44.56 104 ASN A O 1
#

Mean predicted aligned error: 13.07 Å

Organism: NCBI:txid1797301

Foldseek 3Di:
DDPPDPLLVLLVVLCVLLVPPVCSVVSSVCSVVDDSVVLVVLSVVLVVCVVVVVDDSNCSVVSSVVVVVVVVVVVVVVVVVVVVVVPPDDDDDDDDDDDDDDDD

Solvent-accessible surface area (backbone atoms only — not comparable to full-atom values): 6375 Å² total; per-residue (Å²): 134,84,77,87,45,74,37,55,50,49,18,48,53,50,24,64,74,30,71,35,69,91,52,37,72,55,39,45,49,47,34,70,78,44,59,67,70,61,54,50,52,50,51,49,56,44,53,51,37,40,76,71,64,77,44,56,73,88,46,34,48,60,51,42,54,54,51,50,54,52,52,50,50,53,54,54,45,56,58,54,56,57,59,66,70,68,67,83,70,86,82,91,83,85,87,83,81,84,87,85,83,90,82,134

Secondary structure (DSSP, 8-state):
----SHHHHHHHHHHHHHT-GGGHHHHHHHHHHS-HHHHHHHHHHHHHHHHTTSS-GGGHHHHHHHHHHHHHHHHHHHHHHHHHHSSSS---------------

pLDDT: mean 74.82, std 19.57, range [39.56, 92.81]